Protein AF-A0A846HNX3-F1 (afdb_monomer_lite)

Structure (mmCIF, N/CA/C/O backbone):
data_AF-A0A846HNX3-F1
#
_entry.id   AF-A0A846HNX3-F1
#
loop_
_atom_site.group_PDB
_atom_site.id
_atom_site.type_symbol
_atom_site.label_atom_id
_atom_site.label_alt_id
_atom_site.label_comp_id
_atom_site.label_asym_id
_atom_site.label_entity_id
_atom_site.label_seq_id
_atom_site.pdbx_PDB_ins_code
_atom_site.Cartn_x
_atom_site.Cartn_y
_atom_site.Cartn_z
_atom_site.occupancy
_atom_site.B_iso_or_equiv
_atom_site.auth_seq_id
_atom_site.auth_comp_id
_atom_site.auth_asym_id
_atom_site.auth_atom_id
_atom_site.pdbx_PDB_model_num
ATOM 1 N N . MET A 1 1 ? 14.816 -4.113 -12.820 1.00 58.69 1 MET A N 1
ATOM 2 C CA . MET A 1 1 ? 15.218 -3.962 -11.402 1.00 58.69 1 MET A CA 1
ATOM 3 C C . MET A 1 1 ? 14.010 -3.638 -10.506 1.00 58.69 1 MET A C 1
ATOM 5 O O . MET A 1 1 ? 14.173 -2.982 -9.492 1.00 58.69 1 MET A O 1
ATOM 9 N N . SER A 1 2 ? 12.800 -4.100 -10.862 1.00 65.69 2 SER A N 1
ATOM 10 C CA . SER A 1 2 ? 11.543 -3.579 -10.287 1.00 65.69 2 SER A CA 1
ATOM 11 C C . SER A 1 2 ? 10.877 -4.525 -9.280 1.00 65.69 2 SER A C 1
ATOM 13 O O . SER A 1 2 ? 10.194 -4.063 -8.378 1.00 65.69 2 SER A O 1
ATOM 15 N N . ALA A 1 3 ? 11.135 -5.837 -9.369 1.00 77.19 3 ALA A N 1
ATOM 16 C CA . ALA A 1 3 ? 10.513 -6.840 -8.496 1.00 77.19 3 ALA A CA 1
ATOM 17 C C . ALA A 1 3 ? 10.922 -6.710 -7.014 1.00 77.19 3 ALA A C 1
ATOM 19 O O . ALA A 1 3 ? 10.124 -6.979 -6.123 1.00 77.19 3 ALA A O 1
ATOM 20 N N . PHE A 1 4 ? 12.157 -6.271 -6.737 1.00 85.50 4 PHE A N 1
ATOM 21 C CA . PHE A 1 4 ? 12.613 -6.036 -5.362 1.00 85.50 4 PHE A CA 1
ATOM 22 C C . PHE A 1 4 ? 11.895 -4.842 -4.723 1.00 85.50 4 PHE A C 1
ATOM 24 O O . PHE A 1 4 ? 11.432 -4.933 -3.588 1.00 85.50 4 PHE A O 1
ATOM 31 N N . LEU A 1 5 ? 11.771 -3.744 -5.473 1.00 85.69 5 LEU A N 1
ATOM 32 C CA . LEU A 1 5 ? 11.090 -2.538 -5.014 1.00 85.69 5 LEU A CA 1
ATOM 33 C C . LEU A 1 5 ? 9.599 -2.810 -4.778 1.00 85.69 5 LEU A C 1
ATOM 35 O O . LEU A 1 5 ? 9.067 -2.446 -3.738 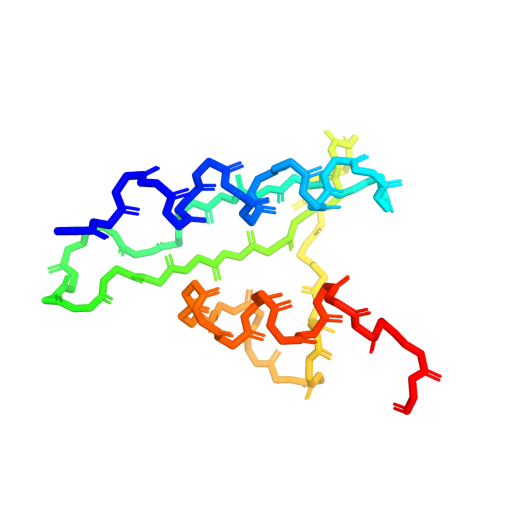1.00 85.69 5 LEU A O 1
ATOM 39 N N . GLU A 1 6 ? 8.950 -3.535 -5.690 1.00 88.12 6 GLU A N 1
ATOM 40 C CA . GLU A 1 6 ? 7.553 -3.954 -5.539 1.00 88.12 6 GLU A CA 1
ATOM 41 C C . GLU A 1 6 ? 7.338 -4.793 -4.271 1.00 88.12 6 GLU A C 1
ATOM 43 O O . GLU A 1 6 ? 6.428 -4.514 -3.490 1.00 88.12 6 GLU A O 1
ATOM 48 N N . HIS A 1 7 ? 8.210 -5.775 -4.012 1.00 90.94 7 HIS A N 1
ATOM 49 C CA . HIS A 1 7 ? 8.143 -6.583 -2.794 1.00 90.94 7 HIS A CA 1
ATOM 50 C C . HIS A 1 7 ? 8.314 -5.731 -1.527 1.00 90.94 7 HIS A C 1
ATOM 52 O O . HIS A 1 7 ? 7.561 -5.901 -0.565 1.00 90.94 7 HIS A O 1
ATOM 58 N N . ARG A 1 8 ? 9.263 -4.785 -1.532 1.00 90.50 8 ARG A N 1
ATOM 59 C CA . ARG A 1 8 ? 9.503 -3.867 -0.409 1.00 90.50 8 ARG A CA 1
ATOM 60 C C . ARG A 1 8 ? 8.288 -2.976 -0.140 1.00 90.50 8 ARG A C 1
ATOM 62 O O . ARG A 1 8 ? 7.798 -2.961 0.988 1.00 90.50 8 ARG A O 1
ATOM 69 N N . VAL A 1 9 ? 7.766 -2.302 -1.165 1.00 89.75 9 VAL A N 1
ATOM 70 C CA . VAL A 1 9 ? 6.581 -1.429 -1.078 1.00 89.75 9 VAL A CA 1
ATOM 71 C C . VAL A 1 9 ? 5.348 -2.223 -0.647 1.00 89.75 9 VAL A C 1
ATOM 73 O O . VAL A 1 9 ? 4.610 -1.783 0.230 1.00 89.75 9 VAL A O 1
ATOM 76 N N . SER A 1 10 ? 5.150 -3.432 -1.180 1.00 90.88 10 SER A N 1
ATOM 77 C CA . SER A 1 10 ? 4.066 -4.318 -0.744 1.00 90.88 10 SER A CA 1
ATOM 78 C C . SER A 1 10 ? 4.193 -4.693 0.735 1.00 90.88 10 SER A C 1
ATOM 80 O O . SER A 1 10 ? 3.187 -4.735 1.442 1.00 90.88 10 SER A O 1
ATOM 82 N N . GLY A 1 11 ? 5.408 -4.973 1.215 1.00 92.12 11 GLY A N 1
ATOM 83 C CA . GLY A 1 11 ? 5.658 -5.262 2.625 1.00 92.12 11 GLY A CA 1
ATOM 84 C C . GLY A 1 11 ? 5.371 -4.058 3.523 1.00 92.12 11 GLY A C 1
ATOM 85 O O . GLY A 1 11 ? 4.735 -4.206 4.565 1.00 92.12 11 GLY A O 1
ATOM 86 N N . LEU A 1 12 ? 5.785 -2.859 3.110 1.00 90.94 12 LEU A N 1
ATOM 87 C CA . LEU A 1 12 ? 5.497 -1.621 3.836 1.00 90.94 12 LEU A CA 1
ATOM 88 C C . LEU A 1 12 ? 3.992 -1.322 3.879 1.00 90.94 12 LEU A C 1
ATOM 90 O O . LEU A 1 12 ? 3.462 -1.066 4.958 1.00 90.94 12 LEU A O 1
ATOM 94 N N . ALA A 1 13 ? 3.294 -1.450 2.748 1.00 90.50 13 ALA A N 1
ATOM 95 C CA . ALA A 1 13 ? 1.847 -1.266 2.664 1.00 90.50 13 ALA A CA 1
ATOM 96 C C . ALA A 1 13 ? 1.112 -2.186 3.650 1.00 90.50 13 ALA A C 1
ATOM 98 O O . ALA A 1 13 ? 0.286 -1.723 4.433 1.00 90.50 13 ALA A O 1
ATOM 99 N N . GLN A 1 14 ? 1.477 -3.471 3.696 1.00 90.12 14 GLN A N 1
ATOM 100 C CA . GLN A 1 14 ? 0.866 -4.425 4.626 1.00 90.12 1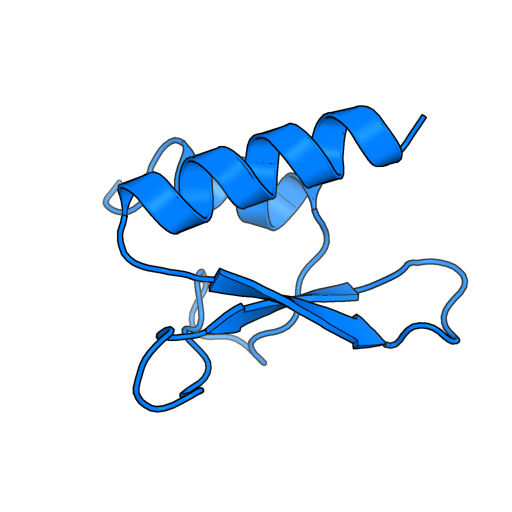4 GLN A CA 1
ATOM 101 C C . GLN A 1 14 ? 1.097 -4.057 6.096 1.00 90.12 14 GLN A C 1
ATOM 103 O O . GLN A 1 14 ? 0.202 -4.254 6.919 1.00 90.12 14 GLN A O 1
ATOM 108 N N . ARG A 1 15 ? 2.264 -3.495 6.442 1.00 90.12 15 ARG A N 1
ATOM 109 C CA . ARG A 1 15 ? 2.573 -3.073 7.821 1.00 90.12 15 ARG A CA 1
ATOM 110 C C . ARG A 1 15 ? 1.682 -1.936 8.311 1.00 90.12 15 ARG A C 1
ATOM 112 O O . ARG A 1 15 ? 1.419 -1.873 9.507 1.00 90.12 15 ARG A O 1
ATOM 119 N N . VAL A 1 16 ? 1.210 -1.079 7.408 1.00 87.00 16 VAL A N 1
ATOM 120 C CA . VAL A 1 16 ? 0.265 0.007 7.717 1.00 87.00 16 VAL A CA 1
ATOM 121 C C . VAL A 1 16 ? -1.196 -0.384 7.452 1.00 87.00 16 VAL A C 1
ATOM 123 O O . VAL A 1 16 ? -2.081 0.461 7.503 1.00 87.00 16 VAL A O 1
ATOM 126 N N . GLY A 1 17 ? -1.469 -1.669 7.191 1.00 88.56 17 GLY A N 1
ATOM 127 C CA . GLY A 1 17 ? -2.824 -2.178 6.963 1.00 88.56 17 GLY A CA 1
ATOM 128 C C . GLY A 1 17 ? -3.378 -1.904 5.564 1.00 88.56 17 GLY A C 1
ATOM 129 O O . GLY A 1 17 ? -4.587 -1.985 5.369 1.00 88.56 17 GLY A O 1
ATOM 130 N N . LEU A 1 18 ? -2.516 -1.605 4.591 1.00 90.56 18 LEU A N 1
ATOM 131 C CA . LEU A 1 18 ? -2.861 -1.341 3.196 1.00 90.56 18 LEU A CA 1
ATOM 132 C C . LEU A 1 18 ? -2.410 -2.483 2.277 1.00 90.56 18 LEU A C 1
ATOM 134 O O . LEU A 1 18 ? -1.594 -3.337 2.627 1.00 90.56 18 LEU A O 1
ATOM 138 N N . ARG A 1 19 ? -2.939 -2.492 1.057 1.00 91.75 19 ARG A N 1
ATOM 139 C CA . ARG A 1 19 ? -2.564 -3.416 -0.012 1.00 91.75 19 ARG A CA 1
ATOM 140 C C . ARG A 1 19 ? -2.113 -2.631 -1.236 1.00 91.75 19 ARG A C 1
ATOM 142 O O . ARG A 1 19 ? -2.791 -1.704 -1.659 1.00 91.75 19 ARG A O 1
ATOM 149 N N . LEU A 1 20 ? -0.994 -3.043 -1.822 1.00 90.19 20 LEU A N 1
ATOM 150 C CA . LEU A 1 20 ? -0.524 -2.533 -3.106 1.00 90.19 20 LEU A CA 1
ATOM 151 C C . LEU A 1 20 ? -1.244 -3.264 -4.249 1.00 90.19 20 LEU A C 1
ATOM 153 O O . LEU A 1 20 ? -1.295 -4.497 -4.260 1.00 90.19 20 LEU A O 1
ATOM 157 N N . VAL A 1 21 ? -1.788 -2.517 -5.204 1.00 90.00 21 VAL A N 1
ATOM 158 C CA . VAL A 1 21 ? -2.384 -3.039 -6.443 1.00 90.00 21 VAL A CA 1
ATOM 159 C C . VAL A 1 21 ? -1.798 -2.308 -7.644 1.00 90.00 21 VAL A C 1
ATOM 161 O O . VAL A 1 21 ? -1.412 -1.146 -7.534 1.00 90.00 21 VAL A O 1
ATOM 164 N N . ILE A 1 22 ? -1.714 -2.985 -8.785 1.00 88.50 22 ILE A N 1
ATOM 165 C CA . ILE A 1 22 ? -1.300 -2.359 -10.043 1.00 88.50 22 ILE A CA 1
ATOM 166 C C . ILE A 1 22 ? -2.539 -1.697 -10.649 1.00 88.50 22 ILE A C 1
ATOM 168 O O . ILE A 1 22 ? -3.582 -2.339 -10.751 1.00 88.50 22 ILE A O 1
ATOM 172 N N . ASP A 1 23 ? -2.442 -0.412 -10.982 1.00 84.19 23 ASP A N 1
ATOM 173 C CA . ASP A 1 23 ? -3.548 0.366 -11.555 1.00 84.19 23 ASP A CA 1
ATOM 174 C C . ASP A 1 23 ? -3.493 0.372 -13.086 1.00 84.19 23 ASP A C 1
ATOM 176 O O . ASP A 1 23 ? -4.519 0.203 -13.737 1.00 84.19 23 ASP A O 1
ATOM 180 N N . ASP A 1 24 ? -2.291 0.498 -13.660 1.00 80.44 24 ASP A N 1
ATOM 181 C CA . ASP A 1 24 ? -2.091 0.484 -15.108 1.00 80.44 24 ASP A CA 1
ATOM 182 C C . ASP A 1 24 ? -0.899 -0.408 -15.478 1.00 80.44 24 ASP A C 1
ATOM 184 O O . ASP A 1 24 ? 0.262 -0.084 -15.215 1.00 80.44 24 ASP A O 1
ATOM 188 N N . GLU A 1 25 ? -1.209 -1.570 -16.057 1.00 72.31 25 GLU A N 1
ATOM 189 C CA . GLU A 1 25 ? -0.225 -2.555 -16.523 1.00 72.31 25 GLU A CA 1
ATOM 190 C C . GLU A 1 25 ? 0.271 -2.276 -17.952 1.00 72.31 25 GLU A C 1
ATOM 192 O O . GLU A 1 25 ? 1.260 -2.877 -18.374 1.00 72.31 25 GLU A O 1
ATOM 197 N N . GLN A 1 26 ? -0.413 -1.397 -18.698 1.00 68.38 26 GLN A N 1
ATOM 198 C CA . GLN A 1 26 ? -0.158 -1.152 -20.123 1.00 68.38 26 GLN A CA 1
ATOM 199 C C . GLN A 1 26 ? 0.764 0.042 -20.401 1.00 68.38 26 GLN A C 1
ATOM 201 O O . GLN A 1 26 ? 1.267 0.163 -21.517 1.00 68.38 26 GLN A O 1
ATOM 206 N N . SER A 1 27 ? 1.012 0.904 -19.416 1.00 67.38 27 SER A N 1
ATOM 207 C CA . SER A 1 27 ? 1.988 1.987 -19.529 1.00 67.38 27 SER A CA 1
ATOM 208 C C . SER A 1 27 ? 3.428 1.481 -19.435 1.00 67.38 27 SER A C 1
ATOM 210 O O . SER A 1 27 ? 3.741 0.576 -18.659 1.00 67.38 27 SER A O 1
ATOM 212 N N . ASP A 1 28 ? 4.327 2.141 -20.173 1.00 68.69 28 ASP A N 1
ATOM 213 C CA . ASP A 1 28 ? 5.788 1.986 -20.045 1.00 68.69 28 ASP A CA 1
ATOM 214 C C . ASP A 1 28 ? 6.251 2.179 -18.583 1.00 68.69 28 ASP A C 1
ATOM 216 O O . ASP A 1 28 ? 7.159 1.500 -18.102 1.00 68.69 28 ASP A O 1
ATOM 220 N N . GLU A 1 29 ? 5.548 3.038 -17.836 1.00 75.06 29 GLU A N 1
ATOM 221 C CA . GLU A 1 29 ? 5.662 3.186 -16.386 1.00 75.06 29 GLU A CA 1
ATOM 222 C C . GLU A 1 29 ? 4.444 2.585 -15.679 1.00 75.06 29 GLU A C 1
ATOM 224 O O . GLU A 1 29 ? 3.395 3.222 -15.566 1.00 75.06 29 GLU A O 1
ATOM 229 N N . ARG A 1 30 ? 4.593 1.357 -15.162 1.00 82.56 30 ARG A N 1
ATOM 230 C CA . ARG A 1 30 ? 3.561 0.730 -14.322 1.00 82.56 30 ARG A CA 1
ATOM 231 C C . ARG A 1 30 ? 3.241 1.618 -13.128 1.00 82.56 30 ARG A C 1
ATOM 233 O O . ARG A 1 30 ? 4.129 1.945 -12.337 1.00 82.56 30 ARG A O 1
ATOM 240 N N . ARG A 1 31 ? 1.960 1.939 -12.971 1.00 85.88 31 ARG A N 1
ATOM 241 C CA . ARG A 1 31 ? 1.446 2.699 -11.830 1.00 85.88 31 ARG A CA 1
ATOM 242 C C . ARG A 1 31 ? 0.786 1.778 -10.826 1.00 85.88 31 ARG A C 1
ATOM 244 O O . ARG A 1 31 ? 0.134 0.801 -11.188 1.00 85.88 31 ARG A O 1
ATOM 251 N N . TYR A 1 32 ? 0.945 2.124 -9.561 1.00 88.44 32 TYR A N 1
ATOM 252 C CA . TYR A 1 32 ? 0.478 1.340 -8.435 1.00 88.44 32 TYR A CA 1
ATOM 253 C C . TYR A 1 32 ? -0.397 2.203 -7.543 1.00 88.44 32 TYR A C 1
ATOM 255 O O . TYR A 1 32 ? -0.237 3.418 -7.464 1.00 88.44 32 TYR A O 1
ATOM 263 N N . ARG A 1 33 ? -1.327 1.567 -6.852 1.00 89.00 33 ARG A N 1
ATOM 264 C CA . ARG A 1 33 ? -2.282 2.204 -5.956 1.00 89.00 33 ARG A CA 1
ATOM 265 C C . ARG A 1 33 ? -2.285 1.469 -4.628 1.00 89.00 33 ARG A C 1
ATOM 267 O O . ARG A 1 33 ? -2.165 0.245 -4.586 1.00 89.00 33 ARG A O 1
ATOM 274 N N . LEU A 1 34 ? -2.429 2.222 -3.545 1.00 89.56 34 LEU A N 1
ATOM 275 C CA . LEU A 1 34 ? -2.675 1.664 -2.224 1.00 89.56 34 LEU A CA 1
ATOM 276 C C . LEU A 1 34 ? -4.180 1.578 -2.004 1.00 89.56 34 LEU A C 1
ATOM 278 O O . LEU A 1 34 ? -4.911 2.523 -2.294 1.00 89.56 34 LEU A O 1
ATOM 282 N N . VAL A 1 35 ? -4.646 0.438 -1.512 1.00 90.19 35 VAL A N 1
ATOM 283 C CA . VAL A 1 35 ? -6.052 0.215 -1.178 1.00 90.19 35 VAL A CA 1
ATOM 284 C C . VAL A 1 35 ? -6.186 -0.368 0.215 1.00 90.19 35 VAL A C 1
ATOM 286 O O . VAL A 1 35 ? -5.313 -1.096 0.691 1.00 90.19 35 VAL A O 1
ATOM 289 N N . GLU A 1 36 ? -7.314 -0.106 0.856 1.00 90.62 36 GLU A N 1
ATOM 290 C CA . GLU A 1 36 ? -7.709 -0.847 2.046 1.00 90.62 36 GLU A CA 1
ATOM 291 C C . GLU A 1 36 ? -8.027 -2.313 1.678 1.00 90.62 36 GLU A C 1
ATOM 293 O O . GLU A 1 36 ? -8.844 -2.561 0.788 1.00 90.62 36 GLU A O 1
ATOM 298 N N . PRO A 1 37 ? -7.447 -3.320 2.355 1.00 87.69 37 PRO A N 1
ATOM 299 C CA . PRO A 1 37 ? -7.608 -4.727 1.982 1.00 87.69 37 PRO A CA 1
ATOM 300 C C . PRO A 1 37 ? -9.047 -5.249 2.064 1.00 87.69 37 PRO A C 1
ATOM 302 O O . PRO A 1 37 ? -9.375 -6.216 1.382 1.00 87.69 37 PRO A O 1
ATOM 305 N N . MET A 1 38 ? -9.882 -4.654 2.920 1.00 87.31 38 MET A N 1
ATOM 306 C CA . MET A 1 38 ? -11.253 -5.115 3.172 1.00 87.31 38 MET A CA 1
ATOM 307 C C . MET A 1 38 ? -12.268 -4.470 2.226 1.00 87.31 38 MET A C 1
ATOM 309 O O . MET A 1 38 ? -13.138 -5.153 1.695 1.00 87.31 38 MET A O 1
ATOM 313 N N . SER A 1 39 ? -12.163 -3.159 2.020 1.00 87.12 39 SER A N 1
ATOM 314 C CA . SER A 1 39 ? -13.095 -2.364 1.213 1.00 87.12 39 SER A CA 1
ATOM 315 C C . SER A 1 39 ? -12.637 -2.209 -0.240 1.00 87.12 39 SER A C 1
ATOM 317 O O . SER A 1 39 ? -13.441 -1.838 -1.091 1.00 87.12 39 SER A O 1
ATOM 319 N N . MET A 1 40 ? -11.359 -2.492 -0.535 1.00 87.12 40 MET A N 1
ATOM 320 C CA . MET A 1 40 ? -10.686 -2.134 -1.792 1.00 87.12 40 MET A CA 1
ATOM 321 C C . MET A 1 40 ? -10.758 -0.629 -2.098 1.00 87.12 40 MET A C 1
ATOM 323 O O . MET A 1 40 ? -10.559 -0.215 -3.241 1.00 87.12 40 MET A O 1
ATOM 327 N N . THR A 1 41 ? -11.023 0.203 -1.086 1.00 85.62 41 THR A N 1
ATOM 328 C CA . THR A 1 41 ? -11.089 1.654 -1.244 1.00 85.62 41 THR A CA 1
ATOM 329 C C . THR A 1 41 ? -9.687 2.199 -1.512 1.00 85.62 41 THR A C 1
ATOM 331 O O . THR A 1 41 ? -8.766 1.871 -0.758 1.00 85.62 41 THR A O 1
ATOM 334 N N . PRO A 1 42 ? -9.498 3.028 -2.553 1.00 84.69 42 PRO A N 1
ATOM 335 C CA . PRO A 1 42 ? -8.221 3.676 -2.819 1.00 84.69 42 PRO A CA 1
ATOM 336 C C . PRO A 1 42 ? -7.834 4.633 -1.691 1.00 84.69 42 PRO A C 1
ATOM 338 O O . PRO A 1 42 ? -8.640 5.461 -1.270 1.0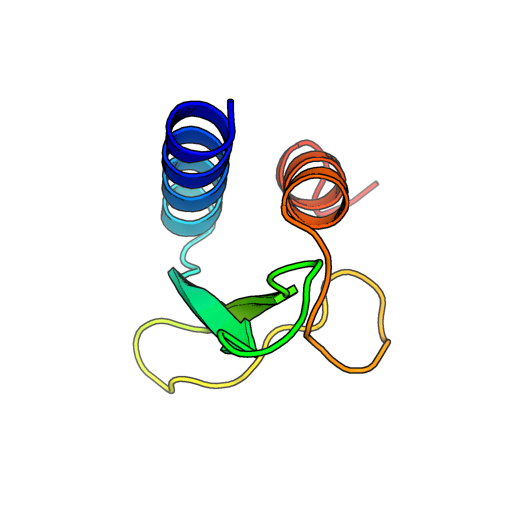0 84.69 42 PRO A O 1
ATOM 341 N N . ILE A 1 43 ? -6.579 4.553 -1.257 1.00 82.94 43 ILE A N 1
ATOM 342 C CA . ILE A 1 43 ? -5.960 5.513 -0.347 1.00 82.94 43 ILE A CA 1
ATOM 343 C C . ILE A 1 43 ? -5.026 6.408 -1.155 1.00 82.94 43 ILE A C 1
ATOM 345 O O . ILE A 1 43 ? -4.065 5.943 -1.771 1.00 82.94 43 ILE A O 1
ATOM 349 N N . SER A 1 44 ? -5.320 7.706 -1.154 1.00 72.31 44 SER A N 1
ATOM 350 C CA . SER A 1 44 ? -4.451 8.718 -1.748 1.00 72.31 44 SER A CA 1
ATOM 351 C C . SER A 1 44 ? -3.343 9.073 -0.765 1.00 72.31 44 SER A C 1
ATOM 353 O O . SER A 1 44 ? -3.590 9.756 0.223 1.00 72.31 44 SER A O 1
ATOM 355 N N . ALA A 1 45 ? -2.125 8.630 -1.068 1.00 63.97 45 ALA A N 1
ATOM 356 C CA . ALA A 1 45 ? -0.917 8.993 -0.330 1.00 63.97 45 ALA A CA 1
ATOM 357 C C . ALA A 1 45 ? -0.634 10.515 -0.361 1.00 63.97 45 ALA A C 1
ATOM 359 O O . ALA A 1 45 ? -0.157 11.070 0.619 1.00 63.97 45 ALA A O 1
ATOM 360 N N . ASP A 1 46 ? -1.013 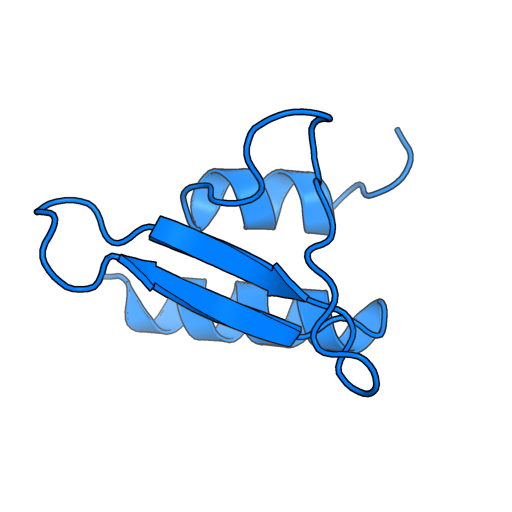11.209 -1.441 1.00 64.31 46 ASP A N 1
ATOM 361 C CA . ASP A 1 46 ? -0.641 12.618 -1.683 1.00 64.31 46 ASP A CA 1
ATOM 362 C C . ASP A 1 46 ? -1.854 13.534 -1.975 1.00 64.31 46 ASP A C 1
ATOM 364 O O . ASP A 1 46 ? -1.748 14.577 -2.608 1.00 64.31 46 ASP A O 1
ATOM 368 N N . GLY A 1 47 ? -3.076 13.112 -1.624 1.00 57.00 47 GLY A N 1
ATOM 369 C CA . GLY A 1 47 ? -4.305 13.859 -1.961 1.00 57.00 47 GLY A CA 1
ATOM 370 C C . GLY A 1 47 ? -4.648 13.943 -3.465 1.00 57.00 47 GLY A C 1
ATOM 371 O O . GLY A 1 47 ? -5.677 14.514 -3.824 1.00 57.00 47 GLY A O 1
ATOM 372 N N . GLY A 1 48 ? -3.829 13.354 -4.345 1.00 58.47 48 GLY A N 1
ATOM 373 C CA . GLY A 1 48 ? -4.059 13.237 -5.791 1.00 58.47 48 GLY A CA 1
ATOM 374 C C . GLY A 1 48 ? -4.748 11.936 -6.236 1.00 58.47 48 GLY A C 1
ATOM 375 O O . GLY A 1 48 ? -5.049 11.059 -5.419 1.00 58.47 48 GLY A O 1
ATOM 376 N N . ASN A 1 49 ? -4.982 11.813 -7.558 1.00 56.53 49 ASN A N 1
ATOM 377 C CA . ASN A 1 49 ? -5.477 10.600 -8.236 1.00 56.53 49 ASN A CA 1
ATOM 378 C C . ASN A 1 49 ? -4.666 9.403 -7.742 1.00 56.53 49 ASN A C 1
ATOM 380 O O . ASN A 1 49 ? -3.474 9.359 -8.012 1.00 56.53 49 ASN A O 1
ATOM 384 N N . GLY A 1 50 ? -5.285 8.485 -6.995 1.00 69.38 50 GLY A N 1
ATOM 385 C CA . GLY A 1 50 ? -4.613 7.539 -6.096 1.00 69.38 50 GLY A CA 1
ATOM 386 C C . GLY A 1 50 ? -3.759 6.448 -6.752 1.00 69.38 50 GLY A C 1
ATOM 387 O O . GLY A 1 50 ? -3.824 5.305 -6.333 1.00 69.38 50 GLY A O 1
ATOM 388 N N . SER A 1 51 ? -3.007 6.745 -7.801 1.00 79.56 51 SER A N 1
ATOM 389 C CA . SER A 1 51 ? -2.085 5.868 -8.516 1.00 79.56 51 SER A CA 1
ATOM 390 C C . SER A 1 51 ? -0.764 6.612 -8.714 1.00 79.56 51 SER A C 1
ATOM 392 O O . SER A 1 51 ? -0.757 7.666 -9.349 1.00 79.56 51 SER A O 1
ATOM 394 N N . ALA A 1 52 ? 0.327 6.059 -8.195 1.00 85.25 52 ALA A N 1
ATOM 395 C CA . ALA A 1 52 ? 1.666 6.642 -8.189 1.00 85.25 52 ALA A CA 1
ATOM 396 C C . ALA A 1 52 ? 2.723 5.589 -8.564 1.00 85.25 52 ALA A C 1
ATOM 398 O O . ALA A 1 52 ? 2.426 4.393 -8.682 1.00 85.25 52 ALA A O 1
ATOM 399 N N . LEU A 1 53 ? 3.965 6.015 -8.782 1.00 88.19 53 LEU A N 1
ATOM 400 C CA . LEU A 1 53 ? 5.082 5.101 -9.015 1.00 88.19 53 LEU A CA 1
ATOM 401 C C . LEU A 1 53 ? 5.490 4.393 -7.714 1.00 88.19 53 LEU A C 1
ATOM 403 O O . LEU A 1 53 ? 5.291 4.908 -6.616 1.00 88.19 53 LEU A O 1
ATOM 407 N N . LEU A 1 54 ? 6.137 3.223 -7.823 1.00 88.44 54 LEU A N 1
ATOM 408 C CA . LEU A 1 54 ? 6.630 2.482 -6.647 1.00 88.44 54 LEU A CA 1
ATO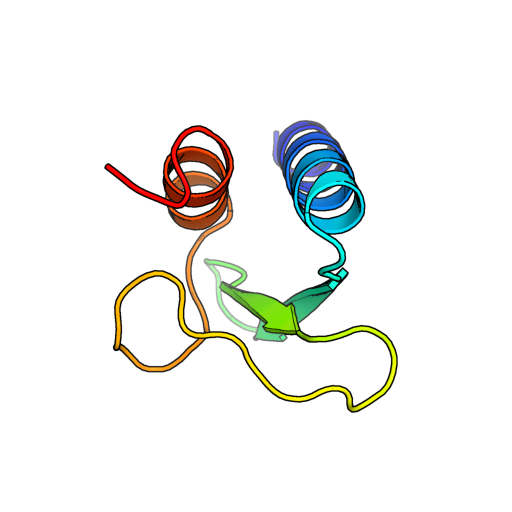M 409 C C . LEU A 1 54 ? 7.545 3.323 -5.750 1.00 88.44 54 LEU A C 1
ATOM 411 O O . LEU A 1 54 ? 7.507 3.165 -4.540 1.00 88.44 54 LEU A O 1
ATOM 415 N N . GLN A 1 55 ? 8.362 4.193 -6.342 1.00 88.06 55 GLN A N 1
ATOM 416 C CA . GLN A 1 55 ? 9.326 5.033 -5.623 1.00 88.06 55 GLN A CA 1
ATOM 417 C C . GLN A 1 55 ? 8.617 6.114 -4.797 1.00 88.06 55 GLN A C 1
ATOM 419 O O . GLN A 1 55 ? 9.007 6.389 -3.668 1.00 88.06 55 GLN A O 1
ATOM 424 N N . GLU A 1 56 ? 7.540 6.685 -5.339 1.00 87.25 56 GLU A N 1
ATOM 425 C CA . GLU A 1 56 ? 6.717 7.679 -4.643 1.00 87.25 56 GLU A CA 1
ATOM 426 C C . GLU A 1 56 ? 5.949 7.029 -3.488 1.00 87.25 56 GLU A C 1
ATOM 428 O O . GLU A 1 56 ? 5.920 7.552 -2.376 1.00 87.25 56 GLU A O 1
ATOM 433 N N . LEU A 1 57 ? 5.385 5.838 -3.727 1.00 87.19 57 LEU A N 1
ATOM 434 C CA . LEU A 1 57 ? 4.715 5.063 -2.683 1.00 87.19 57 LEU A CA 1
ATOM 435 C C . LEU A 1 57 ? 5.685 4.594 -1.599 1.00 87.19 57 LEU A C 1
ATOM 437 O O . LEU A 1 57 ? 5.308 4.571 -0.434 1.00 87.19 57 LEU A O 1
ATOM 441 N N . GLU A 1 58 ? 6.913 4.216 -1.960 1.00 88.31 58 GLU A N 1
ATOM 442 C CA . GLU A 1 58 ? 7.958 3.874 -0.996 1.00 88.31 58 GLU A CA 1
ATOM 443 C C . GLU A 1 58 ? 8.252 5.055 -0.073 1.00 88.31 58 GLU A C 1
ATOM 445 O O . GLU A 1 58 ? 8.156 4.893 1.139 1.00 88.31 58 GLU A O 1
ATOM 450 N N . ALA A 1 59 ? 8.521 6.238 -0.634 1.00 87.25 59 ALA A N 1
ATOM 451 C CA . ALA A 1 59 ? 8.827 7.436 0.143 1.00 87.25 59 ALA A CA 1
ATOM 452 C C . ALA A 1 59 ? 7.688 7.806 1.107 1.00 87.25 59 ALA A C 1
ATOM 454 O O . ALA A 1 59 ? 7.933 8.087 2.279 1.00 87.25 59 ALA A O 1
ATOM 455 N N . TRP A 1 60 ? 6.437 7.735 0.642 1.00 85.94 60 TRP A N 1
ATOM 456 C CA . TRP A 1 60 ? 5.275 7.977 1.495 1.00 85.94 60 TRP A CA 1
ATOM 457 C C . TRP A 1 60 ? 5.107 6.906 2.580 1.00 85.94 60 TRP A C 1
ATOM 459 O O . TRP A 1 60 ? 4.827 7.219 3.732 1.00 85.94 60 TRP A O 1
ATOM 469 N N . LEU A 1 61 ? 5.299 5.627 2.244 1.00 86.00 61 LEU A N 1
ATOM 470 C CA . LEU A 1 61 ? 5.195 4.529 3.208 1.00 86.00 61 LEU A CA 1
ATOM 471 C C . LEU A 1 61 ? 6.339 4.517 4.232 1.00 86.00 61 LEU A C 1
ATOM 473 O O . LEU A 1 61 ? 6.169 3.957 5.317 1.00 86.00 61 LEU A O 1
ATOM 477 N N . GLU A 1 62 ? 7.499 5.089 3.899 1.00 83.56 62 GLU A N 1
ATOM 478 C CA . GLU A 1 62 ? 8.596 5.299 4.846 1.00 83.56 62 GLU A CA 1
ATOM 479 C C . GLU A 1 62 ? 8.248 6.378 5.887 1.00 83.56 62 GLU A C 1
ATOM 481 O O . GLU A 1 62 ? 8.645 6.229 7.045 1.00 83.56 62 GLU A O 1
ATOM 486 N N . PHE A 1 63 ? 7.438 7.384 5.521 1.00 78.19 63 PHE A N 1
ATOM 487 C CA . PHE A 1 63 ? 7.011 8.479 6.405 1.00 78.19 63 PHE A CA 1
ATOM 488 C C . PHE A 1 63 ? 5.524 8.851 6.212 1.00 78.19 63 PHE A C 1
ATOM 490 O O . PHE A 1 63 ? 5.217 9.922 5.693 1.00 78.19 63 PHE A O 1
ATOM 497 N N . PRO A 1 64 ? 4.562 8.019 6.657 1.00 63.31 64 PRO A N 1
ATOM 498 C CA . PRO A 1 64 ? 3.145 8.211 6.313 1.00 63.31 64 PRO A CA 1
ATOM 499 C C . PRO A 1 64 ? 2.460 9.416 6.993 1.00 63.31 64 PRO A C 1
ATOM 501 O O . PRO A 1 64 ? 1.250 9.587 6.851 1.00 63.31 64 PRO A O 1
ATOM 504 N N . TRP A 1 65 ? 3.190 10.198 7.796 1.00 61.94 65 TRP A N 1
ATOM 505 C CA . TRP A 1 65 ? 2.651 11.210 8.717 1.00 61.94 65 TRP A CA 1
ATOM 506 C C . TRP A 1 65 ? 3.590 12.404 8.982 1.00 61.94 65 TRP A C 1
ATOM 508 O O . TRP A 1 65 ? 3.356 13.128 9.953 1.00 61.94 65 TRP A O 1
ATOM 518 N N . GLU A 1 66 ? 4.651 12.594 8.190 1.00 51.47 66 GLU A N 1
ATOM 519 C CA . GLU A 1 66 ? 5.459 13.833 8.238 1.00 51.47 66 GLU A CA 1
ATOM 520 C C . GLU A 1 66 ? 4.879 14.948 7.360 1.00 51.47 66 GLU A C 1
ATOM 522 O O . GLU A 1 66 ? 4.269 14.632 6.313 1.00 51.47 66 GLU A O 1
#

Secondary structure (DSSP, 8-state):
--HHHHHHHHHHHHHTT-EEEEEESSSSS-EEEEE-TTT--EE-TTSSSS-B-HHHHHHHHHSTT-

pLDDT: mean 81.37, std 10.89, range [51.47, 92.12]

Radius of gyration: 10.95 Å; chains: 1; bounding box: 28×21×29 Å

Foldseek 3Di:
DCPVLVVVLQVLLVVVQWGKDFPDPPDPQTWIFIARPPPRHTDQLPPD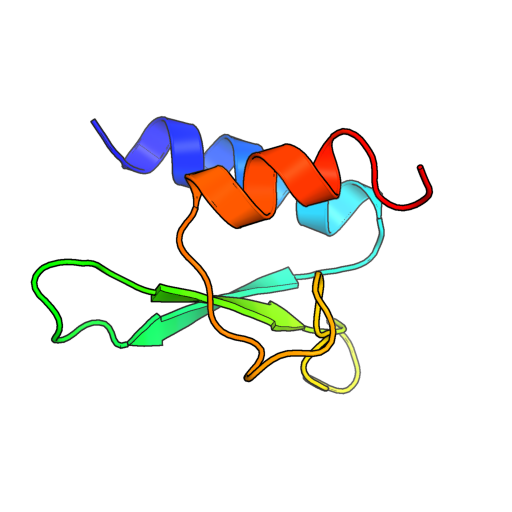DRIHHSVVSNVCSVPVDD

Sequence (66 aa):
MSAFLEHRVSGLAQRVGLRLVIDDEQSDERRYRLVEPMSMTPISADGGNGSALLQELEAWLEFPWE